Protein AF-A0A963N8E7-F1 (afdb_monomer)

Nearest PDB structures (foldseek):
  7nsn-assembly1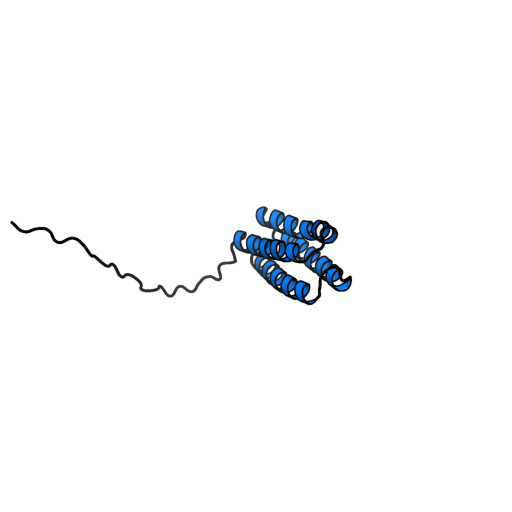_A  TM=8.003E-01  e=2.140E-02  Neobacillus novalis
  7nsn-assembly2_B  TM=8.010E-01  e=3.766E-02  Neobacillus novalis
  1yxr-assembly1_A  TM=6.789E-01  e=2.053E-01  Homo sapiens
  1x8z-assembly2_C  TM=6.234E-01  e=1.119E+00  Arabidopsis thaliana
  4oyd-assembly2_D  TM=4.122E-01  e=4.793E-01  synthetic construct

Secondary structure (DSSP, 8-state):
---------------------------HHHHHHHHHHHHHHHHTTS-HHHHHHHHHHHHHHHHHHHTT-HHHHHHHHHHHHHHHHHHHHTTSS-HHHHHHHHHHHHHHHHHHHHT-

Structure (mmCIF, N/CA/C/O backbone):
data_AF-A0A963N8E7-F1
#
_entry.id   AF-A0A963N8E7-F1
#
loop_
_atom_site.group_PDB
_atom_site.id
_atom_site.type_symbol
_atom_site.label_atom_id
_atom_site.label_alt_id
_atom_site.label_comp_id
_atom_site.label_asym_id
_atom_site.label_entity_id
_atom_site.label_seq_id
_atom_site.pdbx_PDB_ins_code
_atom_site.Cartn_x
_atom_site.Cartn_y
_atom_site.Cartn_z
_atom_site.occupancy
_atom_site.B_iso_or_equiv
_atom_site.auth_seq_id
_atom_site.auth_comp_id
_atom_site.auth_asym_id
_atom_site.auth_atom_id
_atom_site.pdbx_PDB_model_num
ATOM 1 N N . MET A 1 1 ? -52.363 -54.048 -6.070 1.00 50.62 1 MET A N 1
ATOM 2 C CA . MET A 1 1 ? -51.080 -53.798 -6.774 1.00 50.62 1 MET A CA 1
ATOM 3 C C . MET A 1 1 ? -51.139 -52.424 -7.435 1.00 50.62 1 MET A C 1
ATOM 5 O O . MET A 1 1 ? -52.242 -52.012 -7.755 1.00 50.62 1 MET A O 1
ATOM 9 N N . PHE A 1 2 ? -49.971 -51.787 -7.634 1.00 41.94 2 PHE A N 1
ATOM 10 C CA . PHE A 1 2 ? -49.686 -50.413 -8.125 1.00 41.94 2 PHE A CA 1
ATOM 11 C C . PHE A 1 2 ? -49.715 -49.328 -7.030 1.00 41.94 2 PHE A C 1
ATOM 13 O O . PHE A 1 2 ? -50.776 -48.943 -6.565 1.00 41.94 2 PHE A O 1
ATOM 20 N N . ARG A 1 3 ? -48.588 -49.054 -6.352 1.00 40.03 3 ARG A N 1
ATOM 21 C CA . ARG A 1 3 ? -47.353 -48.293 -6.699 1.00 40.03 3 ARG A CA 1
ATOM 22 C C . ARG A 1 3 ? -47.504 -46.772 -6.515 1.00 40.03 3 ARG A C 1
ATOM 24 O O . ARG A 1 3 ? -48.374 -46.141 -7.092 1.00 40.03 3 ARG A O 1
ATOM 31 N N . ALA A 1 4 ? -46.607 -46.252 -5.677 1.00 49.62 4 ALA A N 1
ATOM 32 C CA . ALA A 1 4 ? -46.496 -44.893 -5.166 1.00 49.62 4 ALA A CA 1
ATOM 33 C C . ALA A 1 4 ?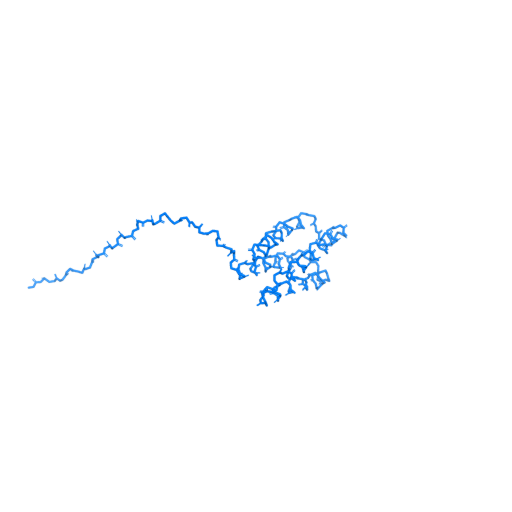 -46.144 -43.842 -6.231 1.00 49.62 4 ALA A C 1
ATOM 35 O O . ALA A 1 4 ? -45.394 -44.133 -7.162 1.00 49.62 4 ALA A O 1
ATOM 36 N N . ILE A 1 5 ? -46.600 -42.603 -6.016 1.00 60.03 5 ILE A N 1
ATOM 37 C CA . ILE A 1 5 ? -46.131 -41.407 -6.724 1.00 60.03 5 ILE A CA 1
ATOM 38 C C . ILE A 1 5 ? -45.517 -40.457 -5.691 1.00 60.03 5 ILE A C 1
ATOM 40 O O . ILE A 1 5 ? -46.185 -39.963 -4.784 1.00 60.03 5 ILE A O 1
ATOM 44 N N . SER A 1 6 ? -44.206 -40.271 -5.829 1.00 43.94 6 SER A N 1
ATOM 45 C CA . SER A 1 6 ? -43.370 -39.335 -5.083 1.00 43.94 6 SER A CA 1
ATOM 46 C C . SER A 1 6 ? -43.557 -37.899 -5.576 1.00 43.94 6 SER A C 1
ATOM 48 O O . SER A 1 6 ? -43.590 -37.670 -6.778 1.00 43.94 6 SER A O 1
ATOM 50 N N . LYS A 1 7 ? -43.579 -36.976 -4.603 1.00 49.91 7 LYS A N 1
ATOM 51 C CA . LYS A 1 7 ? -42.912 -35.658 -4.540 1.00 49.91 7 LYS A CA 1
ATOM 52 C C . LYS A 1 7 ? -42.828 -34.828 -5.831 1.00 49.91 7 LYS A C 1
ATOM 54 O O . LYS A 1 7 ? -42.149 -35.239 -6.755 1.00 49.91 7 LYS A O 1
ATOM 5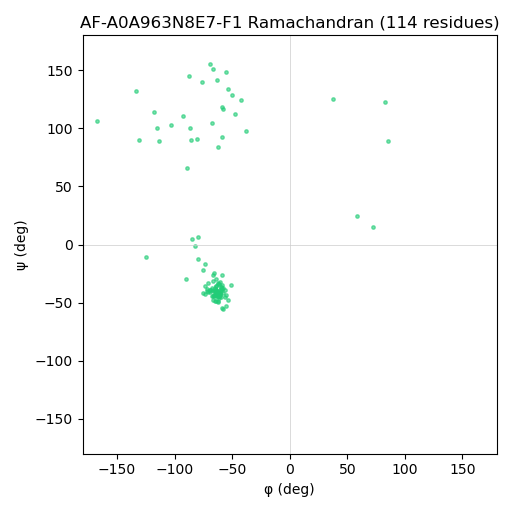9 N N . ILE A 1 8 ? -43.324 -33.588 -5.768 1.00 51.72 8 ILE A N 1
ATOM 60 C CA . ILE A 1 8 ? -42.589 -32.335 -6.049 1.00 51.72 8 ILE A CA 1
ATOM 61 C C . ILE A 1 8 ? -43.477 -31.184 -5.531 1.00 51.72 8 ILE A C 1
ATOM 63 O O . ILE A 1 8 ? -44.507 -30.869 -6.118 1.00 51.72 8 ILE A O 1
ATOM 67 N N . THR A 1 9 ? -43.090 -30.571 -4.411 1.00 49.12 9 THR A N 1
ATOM 68 C CA . THR A 1 9 ? -43.656 -29.298 -3.937 1.00 49.12 9 THR A CA 1
ATOM 69 C C . THR A 1 9 ? -42.628 -28.221 -4.257 1.00 49.12 9 THR A C 1
ATOM 71 O O . THR A 1 9 ? -41.603 -28.131 -3.584 1.00 49.12 9 THR A O 1
ATOM 74 N N . ILE A 1 10 ? -42.865 -27.442 -5.312 1.00 53.53 10 ILE A N 1
ATOM 75 C CA . ILE A 1 10 ? -42.055 -26.266 -5.647 1.00 53.53 10 ILE A CA 1
ATOM 76 C C . ILE A 1 10 ? -42.644 -25.097 -4.860 1.00 53.53 10 ILE A C 1
ATOM 78 O O . ILE A 1 10 ? -43.679 -24.543 -5.223 1.00 53.53 10 ILE A O 1
ATOM 82 N N . ALA A 1 11 ? -42.006 -24.755 -3.744 1.00 50.97 11 ALA A N 1
ATOM 83 C CA . ALA A 1 11 ? -42.278 -23.524 -3.019 1.00 50.97 11 ALA A CA 1
ATOM 84 C C . ALA A 1 11 ? -41.539 -22.372 -3.718 1.00 50.97 11 ALA A C 1
ATOM 86 O O . ALA A 1 11 ? -40.374 -22.099 -3.439 1.00 50.97 11 ALA A O 1
ATOM 87 N N . SER A 1 12 ? -42.207 -21.716 -4.665 1.00 44.44 12 SER A N 1
ATOM 88 C CA . SER A 1 12 ? -41.752 -20.447 -5.236 1.00 44.44 12 SER A CA 1
ATOM 89 C C . SER A 1 12 ? -42.232 -19.297 -4.354 1.00 44.44 12 SER A C 1
ATOM 91 O O . SER A 1 12 ? -43.314 -18.757 -4.558 1.00 44.44 12 SER A O 1
ATOM 93 N N . SER A 1 13 ? -41.425 -18.915 -3.368 1.00 46.28 13 SER A N 1
ATOM 94 C CA . SER A 1 13 ? -41.589 -17.661 -2.629 1.00 46.28 13 SER A CA 1
ATOM 95 C C . SER A 1 13 ? -40.409 -16.742 -2.933 1.00 46.28 13 SER A C 1
ATOM 97 O O . SER A 1 13 ? -39.391 -16.765 -2.248 1.00 46.28 13 SER A O 1
ATOM 99 N N . LEU A 1 14 ? -40.560 -15.936 -3.981 1.00 50.28 14 LEU A N 1
ATOM 100 C CA . LEU A 1 14 ? -39.736 -14.764 -4.257 1.00 50.28 14 LEU A CA 1
ATOM 101 C C . LEU A 1 14 ? -40.691 -13.607 -4.541 1.00 50.28 14 LEU A C 1
ATOM 103 O O . LEU A 1 14 ? -41.092 -13.376 -5.676 1.00 50.28 14 LEU A O 1
ATOM 107 N N . VAL A 1 15 ? -41.072 -12.889 -3.488 1.00 49.41 15 VAL A N 1
ATOM 108 C CA . VAL A 1 15 ? -41.517 -11.503 -3.622 1.00 49.41 15 VAL A CA 1
ATOM 109 C C . VAL A 1 15 ? -40.488 -10.679 -2.871 1.00 49.41 15 VAL A C 1
ATOM 111 O O . VAL A 1 15 ? -40.450 -10.664 -1.642 1.00 49.41 15 VAL A O 1
ATOM 114 N N . CYS A 1 16 ? -39.587 -10.089 -3.657 1.00 41.97 16 CYS A N 1
ATOM 115 C CA . CYS A 1 16 ? -38.585 -9.126 -3.240 1.00 41.97 16 CYS A CA 1
ATOM 116 C C . CYS A 1 16 ? -39.232 -8.046 -2.375 1.00 41.97 16 CYS A C 1
ATOM 118 O O . CYS A 1 16 ? -39.994 -7.214 -2.868 1.00 41.97 16 CYS A O 1
ATOM 120 N N . GLY A 1 17 ? -38.875 -8.032 -1.092 1.00 41.62 17 GLY A N 1
ATOM 121 C CA . GLY A 1 17 ? -38.957 -6.816 -0.307 1.00 41.62 17 GLY A CA 1
ATOM 122 C C . GLY A 1 17 ? -38.096 -5.762 -0.992 1.00 41.62 17 GLY A C 1
ATOM 123 O O . GLY A 1 17 ? -36.884 -5.930 -1.118 1.00 41.62 17 GLY A O 1
ATOM 124 N N . ALA A 1 18 ? -38.739 -4.694 -1.456 1.00 51.72 18 ALA A N 1
ATOM 125 C CA . ALA A 1 18 ? -38.096 -3.424 -1.730 1.00 51.72 18 ALA A CA 1
ATOM 126 C C . ALA A 1 18 ? -37.526 -2.901 -0.404 1.00 51.72 18 ALA A C 1
ATOM 128 O O . ALA A 1 18 ? -38.179 -2.169 0.333 1.00 51.72 18 ALA A O 1
ATOM 129 N N . LEU A 1 19 ? -36.331 -3.364 -0.056 1.00 42.88 19 LEU A N 1
ATOM 130 C CA . LEU A 1 19 ? -35.546 -2.811 1.029 1.00 42.88 19 LEU A CA 1
ATOM 131 C C . LEU A 1 19 ? -34.639 -1.771 0.399 1.00 42.88 19 LEU A C 1
ATOM 133 O O . LEU A 1 19 ? -33.729 -2.102 -0.358 1.00 42.88 19 LEU A O 1
ATOM 137 N N . SER A 1 20 ? -34.925 -0.512 0.711 1.00 48.50 20 SER A N 1
ATOM 138 C CA . SER A 1 20 ? -33.949 0.564 0.780 1.00 48.50 20 SER A CA 1
ATOM 139 C C . SER A 1 20 ? -32.672 -0.017 1.377 1.00 48.50 20 SER A C 1
ATOM 141 O O . SER A 1 20 ? -32.605 -0.230 2.588 1.00 48.50 20 SER A O 1
ATOM 143 N N . ALA A 1 21 ? -31.710 -0.389 0.529 1.00 40.00 21 ALA A N 1
ATOM 144 C CA . ALA A 1 21 ? -30.457 -0.924 1.016 1.00 40.00 21 ALA A CA 1
ATOM 145 C C . ALA A 1 21 ? -29.871 0.178 1.904 1.00 40.00 21 ALA A C 1
ATOM 147 O O . ALA A 1 21 ? -29.655 1.289 1.401 1.00 40.00 21 ALA A O 1
ATOM 148 N N . PRO A 1 22 ? -29.660 -0.058 3.213 1.00 44.53 22 PRO A N 1
ATOM 149 C CA . PRO A 1 22 ? -28.760 0.816 3.931 1.00 44.53 22 PRO A CA 1
ATOM 150 C C . PRO A 1 22 ? -27.474 0.780 3.112 1.00 44.53 22 PRO A C 1
ATOM 152 O O . PRO A 1 22 ? -27.073 -0.290 2.647 1.00 44.53 22 PRO A O 1
ATOM 155 N N . VAL A 1 23 ? -26.872 1.939 2.856 1.00 51.28 23 VAL A N 1
ATOM 156 C CA . VAL A 1 23 ? -25.493 1.973 2.384 1.00 51.28 23 VAL A CA 1
ATOM 157 C C . VAL A 1 23 ? -24.715 1.272 3.499 1.00 51.28 23 VAL A C 1
ATOM 159 O O . VAL A 1 23 ? -24.468 1.825 4.568 1.00 51.28 23 VAL A O 1
ATOM 162 N N . SER A 1 24 ? -24.532 -0.038 3.361 1.00 47.38 24 SER A N 1
ATOM 163 C CA . SER A 1 24 ? -23.781 -0.824 4.312 1.00 47.38 24 SER A CA 1
ATOM 164 C C . SER A 1 24 ? -22.374 -0.309 4.125 1.00 47.38 24 SER A C 1
ATOM 166 O O . SER A 1 24 ? -21.769 -0.556 3.082 1.00 47.38 24 SER A O 1
ATOM 168 N N . ALA A 1 25 ? -21.906 0.504 5.077 1.00 53.69 25 ALA A N 1
ATOM 169 C CA . ALA A 1 25 ? -20.493 0.810 5.197 1.00 53.69 25 ALA A CA 1
ATOM 170 C C . ALA A 1 25 ? -19.756 -0.513 4.983 1.00 53.69 25 ALA A C 1
ATOM 172 O O . ALA A 1 25 ? -20.133 -1.516 5.601 1.00 53.69 25 ALA A O 1
ATOM 173 N N . ALA A 1 26 ? -18.833 -0.538 4.017 1.00 60.12 26 ALA A N 1
ATOM 174 C CA . ALA A 1 26 ? -18.143 -1.766 3.657 1.00 60.12 26 ALA A CA 1
ATOM 175 C C . ALA A 1 26 ? -17.623 -2.395 4.957 1.00 60.12 26 ALA A C 1
ATOM 177 O O . ALA A 1 26 ? -17.052 -1.670 5.772 1.00 60.12 26 ALA A O 1
ATOM 178 N N . PRO A 1 27 ? -17.882 -3.679 5.245 1.00 67.81 27 PRO A N 1
ATOM 179 C CA . PRO A 1 27 ? -17.316 -4.292 6.432 1.00 67.81 27 PRO A CA 1
ATOM 180 C C . PRO A 1 27 ? -15.785 -4.128 6.397 1.00 67.81 27 PRO A C 1
ATOM 182 O O . PRO A 1 27 ? -15.197 -4.113 5.312 1.00 67.81 27 PRO A O 1
ATOM 185 N N . PRO A 1 28 ? -15.113 -4.001 7.555 1.00 72.50 28 PRO A N 1
ATOM 186 C CA . PRO A 1 28 ? -13.659 -3.834 7.610 1.00 72.50 28 PRO A CA 1
ATOM 187 C C . PRO A 1 28 ? -12.902 -4.889 6.787 1.00 72.50 28 PRO A C 1
ATOM 189 O O . PRO A 1 28 ? -11.907 -4.560 6.144 1.00 72.50 28 PRO A O 1
ATOM 192 N N . ASP A 1 29 ? -13.429 -6.116 6.736 1.00 80.88 29 ASP A N 1
ATOM 193 C CA . ASP A 1 29 ? -12.926 -7.223 5.917 1.00 80.88 29 ASP A CA 1
ATOM 194 C C . ASP A 1 29 ? -12.925 -6.924 4.405 1.00 80.88 29 ASP A C 1
ATOM 196 O O . ASP A 1 29 ? -11.998 -7.315 3.695 1.00 80.88 29 ASP A O 1
ATOM 200 N N . ASP A 1 30 ? -13.924 -6.199 3.893 1.00 85.75 30 ASP A N 1
ATOM 201 C CA . ASP A 1 30 ? -13.979 -5.807 2.479 1.00 85.75 30 ASP A CA 1
ATOM 202 C C . ASP A 1 30 ? -12.925 -4.739 2.160 1.00 85.75 30 ASP A C 1
ATOM 204 O O . ASP A 1 30 ? -12.330 -4.752 1.080 1.00 85.75 30 ASP A O 1
ATOM 208 N N . CYS A 1 31 ? -12.620 -3.855 3.115 1.00 88.88 31 CYS A N 1
ATOM 209 C CA . CYS A 1 31 ? -11.534 -2.894 2.948 1.00 88.88 31 CYS A CA 1
ATOM 210 C C . CYS A 1 31 ? -10.156 -3.549 3.062 1.00 88.88 31 CYS A C 1
ATOM 212 O O . CYS A 1 31 ? -9.262 -3.182 2.303 1.00 88.88 31 CYS A O 1
ATOM 214 N N . GLN A 1 32 ? -9.985 -4.548 3.931 1.00 90.19 32 GLN A N 1
ATOM 215 C CA . GLN A 1 32 ? -8.759 -5.353 3.968 1.00 90.19 32 GLN A CA 1
ATOM 216 C C . GLN A 1 32 ? -8.545 -6.097 2.647 1.00 90.19 32 GLN A C 1
ATOM 218 O O . GLN A 1 32 ? -7.467 -6.016 2.068 1.00 90.19 32 GLN A O 1
ATOM 223 N N . ARG A 1 33 ? -9.598 -6.705 2.083 1.00 90.69 33 ARG A N 1
ATOM 224 C CA . ARG A 1 33 ? -9.534 -7.318 0.746 1.00 90.69 33 ARG A CA 1
ATOM 225 C C . ARG A 1 33 ? -9.144 -6.326 -0.345 1.00 90.69 33 ARG A C 1
ATOM 227 O O . ARG A 1 33 ? -8.396 -6.684 -1.250 1.00 90.69 33 ARG A O 1
ATOM 234 N N . ALA A 1 34 ? -9.633 -5.088 -0.276 1.00 92.06 34 ALA A N 1
ATOM 235 C CA . ALA A 1 34 ? -9.242 -4.052 -1.227 1.00 92.06 34 ALA A CA 1
ATOM 236 C C . ALA A 1 34 ? -7.747 -3.703 -1.112 1.00 92.06 34 ALA A C 1
ATOM 238 O O . ALA A 1 34 ? -7.086 -3.524 -2.131 1.00 92.06 34 ALA A O 1
ATOM 239 N N . VAL A 1 35 ? -7.195 -3.648 0.104 1.00 93.06 35 VAL A N 1
ATOM 240 C CA . VAL A 1 35 ? -5.752 -3.452 0.332 1.00 93.06 35 VAL A CA 1
ATOM 241 C C . VAL A 1 35 ? -4.941 -4.671 -0.135 1.00 93.06 35 VAL A C 1
ATOM 243 O O . VAL A 1 35 ? -3.894 -4.510 -0.765 1.00 93.06 35 VAL A O 1
ATOM 246 N N . ASP A 1 36 ? -5.441 -5.887 0.085 1.00 92.56 36 ASP A N 1
ATOM 247 C CA . ASP A 1 36 ? -4.818 -7.124 -0.399 1.00 92.56 36 ASP A CA 1
ATOM 248 C C . ASP A 1 36 ? -4.784 -7.211 -1.931 1.00 92.56 36 ASP A C 1
ATOM 250 O O . ASP A 1 36 ? -3.799 -7.677 -2.503 1.00 92.56 36 ASP A O 1
ATOM 254 N N . ASP A 1 37 ? -5.813 -6.716 -2.620 1.00 92.69 37 ASP A N 1
ATOM 255 C CA . ASP A 1 37 ? -5.839 -6.639 -4.085 1.00 92.69 37 ASP A CA 1
ATOM 256 C C . ASP A 1 37 ? -4.763 -5.682 -4.632 1.00 92.69 37 ASP A C 1
ATOM 258 O O . ASP A 1 37 ? -4.111 -5.978 -5.641 1.00 92.69 37 ASP A O 1
ATOM 262 N N . VAL A 1 38 ? -4.515 -4.565 -3.936 1.00 93.56 38 VAL A N 1
ATOM 263 C CA . VAL A 1 38 ? -3.402 -3.648 -4.247 1.00 93.56 38 VAL A CA 1
ATOM 264 C C . VAL A 1 38 ? -2.062 -4.355 -4.038 1.00 93.56 38 VAL A C 1
ATOM 266 O O . VAL A 1 38 ? -1.186 -4.272 -4.897 1.00 93.56 38 VAL A O 1
ATOM 269 N N . SER A 1 39 ? -1.916 -5.090 -2.932 1.00 92.19 39 SER A N 1
ATOM 270 C CA . SER A 1 39 ? -0.725 -5.886 -2.604 1.00 92.19 39 SER A CA 1
ATOM 271 C C . SER A 1 39 ? -0.418 -6.912 -3.691 1.00 92.19 39 SER A C 1
ATOM 273 O O . SER A 1 39 ? 0.667 -6.894 -4.273 1.00 92.19 39 SER A O 1
ATOM 275 N N . ALA A 1 40 ? -1.389 -7.762 -4.027 1.00 91.50 40 ALA A N 1
ATOM 276 C CA . ALA A 1 40 ? -1.232 -8.805 -5.032 1.00 91.50 40 ALA A CA 1
ATOM 277 C C . ALA A 1 40 ? -0.901 -8.225 -6.416 1.00 91.50 40 ALA A C 1
ATOM 279 O O . ALA A 1 40 ? -0.007 -8.725 -7.098 1.00 91.50 40 ALA A O 1
ATOM 280 N N . SER A 1 41 ? -1.578 -7.140 -6.804 1.00 90.62 41 SER A N 1
ATOM 281 C CA . SER A 1 41 ? -1.324 -6.465 -8.080 1.00 90.62 41 SER A CA 1
ATOM 282 C C . SER A 1 41 ? 0.056 -5.799 -8.118 1.00 90.62 41 SER A C 1
ATOM 284 O O . SER A 1 41 ? 0.718 -5.833 -9.150 1.00 90.62 41 SER A O 1
ATOM 286 N N . GLY A 1 42 ? 0.510 -5.224 -6.999 1.00 87.88 42 GLY A N 1
ATOM 287 C CA . GLY A 1 42 ? 1.803 -4.546 -6.897 1.00 87.88 42 GLY A CA 1
ATOM 288 C C . GLY A 1 42 ? 2.975 -5.515 -7.026 1.00 87.88 42 GLY A C 1
ATOM 289 O O . GLY A 1 42 ? 3.903 -5.278 -7.792 1.00 87.88 42 GLY A O 1
ATOM 290 N N . ARG A 1 43 ? 2.900 -6.668 -6.354 1.00 88.31 43 ARG A N 1
ATOM 291 C CA . ARG A 1 43 ? 3.938 -7.712 -6.426 1.00 88.31 43 ARG A CA 1
ATOM 292 C C . ARG A 1 43 ? 4.181 -8.242 -7.840 1.00 88.31 43 ARG A C 1
ATOM 294 O O . ARG A 1 43 ? 5.274 -8.702 -8.136 1.00 88.31 43 ARG A O 1
ATOM 301 N N . ALA A 1 44 ? 3.180 -8.177 -8.716 1.00 85.56 44 ALA A N 1
ATOM 302 C CA . ALA A 1 44 ? 3.330 -8.601 -10.105 1.00 85.56 44 ALA A CA 1
ATOM 303 C C . ALA A 1 44 ? 4.150 -7.618 -10.964 1.00 85.56 44 ALA A C 1
ATOM 305 O O . ALA A 1 44 ? 4.571 -7.990 -12.057 1.00 85.56 44 ALA A O 1
ATOM 306 N N . ILE A 1 45 ? 4.346 -6.378 -10.500 1.00 87.00 45 ILE A N 1
ATOM 307 C CA . ILE A 1 45 ? 4.920 -5.281 -11.298 1.00 87.00 45 ILE A CA 1
ATOM 308 C C . ILE A 1 45 ? 6.152 -4.627 -10.657 1.00 87.00 45 ILE A C 1
ATOM 310 O O . ILE A 1 45 ? 6.821 -3.827 -11.308 1.00 87.00 45 ILE A O 1
ATOM 314 N N . TYR A 1 46 ? 6.448 -4.929 -9.393 1.00 87.75 46 TYR A N 1
ATOM 315 C CA . TYR A 1 46 ? 7.599 -4.384 -8.678 1.00 87.75 46 TYR A CA 1
ATOM 316 C C . TYR A 1 46 ? 8.856 -5.225 -8.886 1.00 87.75 46 TYR A C 1
ATOM 318 O O . TYR A 1 46 ? 8.803 -6.452 -8.934 1.00 87.75 46 TYR A O 1
ATOM 326 N N . ASP A 1 47 ? 10.013 -4.563 -8.940 1.00 86.94 47 ASP A N 1
ATOM 327 C CA . ASP A 1 47 ? 11.275 -5.243 -8.672 1.00 86.94 47 ASP A CA 1
ATOM 328 C C . ASP A 1 47 ? 11.371 -5.622 -7.184 1.00 86.94 47 ASP A C 1
ATOM 330 O O . ASP A 1 47 ? 10.757 -4.992 -6.324 1.00 86.94 47 ASP A O 1
ATOM 334 N N . THR A 1 48 ? 12.167 -6.639 -6.857 1.00 84.12 48 THR A N 1
ATOM 335 C CA . THR A 1 48 ? 12.234 -7.208 -5.500 1.00 84.12 48 THR A CA 1
ATOM 336 C C . THR A 1 48 ? 12.688 -6.204 -4.432 1.00 84.12 48 THR A C 1
ATOM 338 O O . THR A 1 48 ? 12.250 -6.291 -3.283 1.00 84.12 48 THR A O 1
ATOM 341 N N . ALA A 1 49 ? 13.554 -5.244 -4.777 1.00 86.69 49 ALA A N 1
ATOM 342 C CA . ALA A 1 49 ? 14.034 -4.249 -3.820 1.00 86.69 49 ALA A CA 1
ATOM 343 C C . ALA A 1 49 ? 12.957 -3.194 -3.538 1.00 86.69 49 ALA 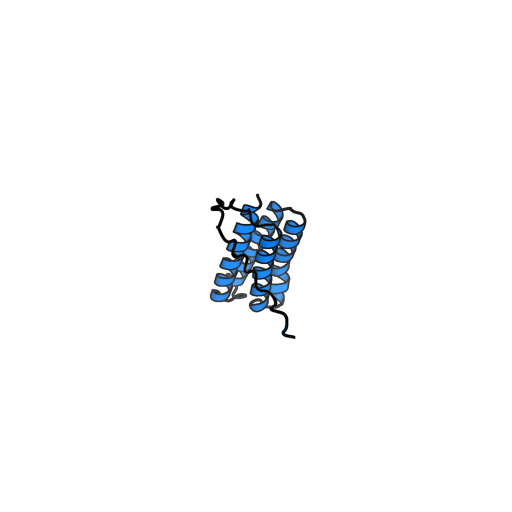A C 1
ATOM 345 O O . ALA A 1 49 ? 12.741 -2.819 -2.384 1.00 86.69 49 ALA A O 1
ATOM 346 N N . PHE A 1 50 ? 12.250 -2.746 -4.578 1.00 88.81 50 PHE A N 1
ATOM 347 C CA . PHE A 1 50 ? 11.123 -1.834 -4.428 1.00 88.81 50 PHE A CA 1
ATOM 348 C C . PHE A 1 50 ? 9.920 -2.503 -3.755 1.00 88.81 50 PHE A C 1
AT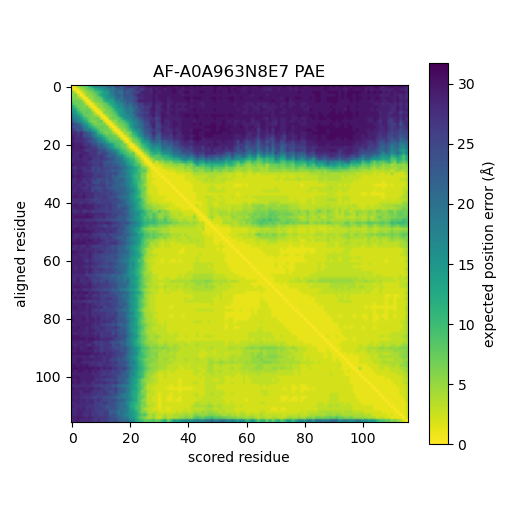OM 350 O O . PHE A 1 50 ? 9.308 -1.894 -2.880 1.00 88.81 50 PHE A O 1
ATOM 357 N N . GLU A 1 51 ? 9.634 -3.769 -4.073 1.00 89.44 51 GLU A N 1
ATOM 358 C CA . GLU A 1 51 ? 8.588 -4.564 -3.426 1.00 89.44 51 GLU A CA 1
ATOM 359 C C . GLU A 1 51 ? 8.796 -4.599 -1.909 1.00 89.44 51 GLU A C 1
ATOM 361 O O . GLU A 1 51 ? 7.893 -4.229 -1.160 1.00 89.44 51 GLU A O 1
ATOM 366 N N . ALA A 1 52 ? 9.991 -4.975 -1.441 1.00 86.88 52 ALA A N 1
ATOM 367 C CA . ALA A 1 52 ? 10.285 -5.053 -0.010 1.00 86.88 52 ALA A CA 1
ATOM 368 C C . ALA A 1 52 ? 10.073 -3.709 0.709 1.00 86.88 52 ALA A C 1
ATOM 370 O O . ALA A 1 52 ? 9.568 -3.679 1.832 1.00 86.88 52 ALA A O 1
ATOM 371 N N . GLN A 1 53 ? 10.420 -2.599 0.049 1.00 88.44 53 GLN A N 1
ATOM 372 C CA . GLN A 1 53 ? 10.268 -1.256 0.600 1.00 88.44 53 GLN A CA 1
ATOM 373 C C . GLN A 1 53 ? 8.809 -0.794 0.633 1.00 88.44 53 GLN A C 1
ATOM 375 O O . GLN A 1 53 ? 8.388 -0.174 1.605 1.00 88.44 53 GLN A O 1
ATOM 380 N N . ILE A 1 54 ? 8.035 -1.053 -0.419 1.00 92.44 54 ILE A N 1
ATOM 381 C CA . ILE A 1 54 ? 6.698 -0.473 -0.555 1.00 92.44 54 ILE A CA 1
ATOM 382 C C . ILE A 1 54 ? 5.608 -1.353 0.074 1.00 92.44 54 ILE A C 1
ATOM 384 O O . ILE A 1 54 ? 4.613 -0.851 0.599 1.00 92.44 54 ILE A O 1
ATOM 388 N N . MET A 1 55 ? 5.806 -2.674 0.102 1.00 91.69 55 MET A N 1
ATOM 389 C CA . MET A 1 55 ? 4.835 -3.627 0.647 1.00 91.69 55 MET A CA 1
ATOM 390 C C . MET A 1 55 ? 4.620 -3.488 2.157 1.00 91.69 55 MET A C 1
ATOM 392 O O . MET A 1 55 ? 3.549 -3.845 2.654 1.00 91.69 55 MET A O 1
ATOM 396 N N . GLN A 1 56 ? 5.594 -2.941 2.891 1.00 93.56 56 GLN A N 1
ATOM 397 C CA . GLN A 1 56 ? 5.463 -2.711 4.332 1.00 93.56 56 GLN A CA 1
ATOM 398 C C . GLN A 1 56 ? 4.272 -1.804 4.673 1.00 93.56 56 GLN A C 1
ATOM 400 O O . GLN A 1 56 ? 3.591 -2.057 5.662 1.00 93.56 56 GLN A O 1
ATOM 405 N N . TYR A 1 57 ? 3.963 -0.818 3.823 1.00 95.38 57 TYR A N 1
ATOM 406 C CA . TYR A 1 57 ? 2.861 0.120 4.047 1.00 95.38 57 TYR A CA 1
ATOM 407 C C . TYR A 1 57 ? 1.493 -0.544 3.861 1.00 95.38 57 TYR A C 1
ATOM 409 O O . TYR A 1 57 ? 0.579 -0.306 4.645 1.00 95.38 57 TYR A O 1
ATOM 417 N N . LEU A 1 58 ? 1.344 -1.445 2.884 1.00 94.75 58 LEU A N 1
ATOM 418 C CA . LEU A 1 58 ? 0.097 -2.206 2.717 1.00 94.75 58 LEU A CA 1
ATOM 419 C C . LEU A 1 58 ? -0.111 -3.204 3.862 1.00 94.75 58 LEU A C 1
ATOM 421 O O . LEU A 1 58 ? -1.214 -3.324 4.392 1.00 94.75 58 LEU A O 1
ATOM 425 N N . ASN A 1 59 ? 0.960 -3.874 4.298 1.00 94.38 59 ASN A N 1
ATOM 426 C CA . ASN A 1 59 ? 0.908 -4.775 5.450 1.00 94.38 59 ASN A CA 1
ATOM 427 C C . ASN A 1 59 ? 0.574 -4.017 6.747 1.00 94.38 59 ASN A C 1
ATOM 429 O O . ASN A 1 59 ? -0.230 -4.490 7.557 1.00 94.38 59 ASN A O 1
ATOM 433 N N . ALA A 1 60 ? 1.161 -2.831 6.934 1.00 95.06 60 ALA A N 1
ATOM 434 C CA . ALA A 1 60 ? 0.847 -1.948 8.048 1.00 95.06 60 ALA A CA 1
ATOM 435 C C . ALA A 1 60 ? -0.619 -1.506 7.983 1.00 95.06 60 ALA A C 1
ATOM 437 O O . ALA A 1 60 ? -1.336 -1.693 8.961 1.00 95.06 60 ALA A O 1
ATOM 438 N N . ALA A 1 61 ? -1.108 -1.043 6.827 1.00 94.44 61 ALA A N 1
ATOM 439 C CA . ALA A 1 61 ? -2.508 -0.669 6.639 1.00 94.44 61 ALA A CA 1
ATOM 440 C C . ALA A 1 61 ? -3.469 -1.804 7.035 1.00 94.44 61 ALA A C 1
ATOM 442 O O . ALA A 1 61 ? -4.383 -1.581 7.826 1.00 94.44 61 ALA A O 1
ATOM 443 N N . ASN A 1 62 ? -3.221 -3.035 6.580 1.00 93.19 62 ASN A N 1
ATOM 444 C CA . ASN A 1 62 ? -4.024 -4.207 6.948 1.00 93.19 62 ASN A CA 1
ATOM 445 C C . ASN A 1 62 ? -3.988 -4.524 8.446 1.00 93.19 62 ASN A C 1
ATOM 447 O O . ASN A 1 62 ? -5.024 -4.842 9.040 1.00 93.19 62 ASN A O 1
ATOM 451 N N . THR A 1 63 ? -2.811 -4.409 9.064 1.00 94.00 63 THR A N 1
ATOM 452 C CA . THR A 1 63 ? -2.643 -4.576 10.512 1.00 94.00 63 THR A CA 1
ATOM 453 C C . THR A 1 63 ? -3.463 -3.529 11.262 1.00 94.00 63 THR A C 1
ATOM 455 O O . THR A 1 63 ? -4.201 -3.873 12.183 1.00 94.00 63 THR A O 1
ATOM 458 N N . GLN A 1 64 ? -3.428 -2.271 10.825 1.00 94.50 64 GLN A N 1
ATOM 459 C CA . GLN A 1 64 ? -4.220 -1.203 11.429 1.00 94.50 64 GLN A CA 1
ATOM 460 C C . GLN A 1 64 ? -5.726 -1.414 11.233 1.00 94.50 64 GLN A C 1
ATOM 462 O O . GLN A 1 64 ? -6.491 -1.247 12.183 1.00 94.50 64 GLN A O 1
ATOM 467 N N . LEU A 1 65 ? -6.164 -1.870 10.054 1.00 90.62 65 LEU A N 1
ATOM 468 C CA . LEU A 1 65 ? -7.566 -2.224 9.802 1.00 90.62 65 LEU A CA 1
ATOM 469 C C . LEU A 1 65 ? -8.050 -3.352 10.723 1.0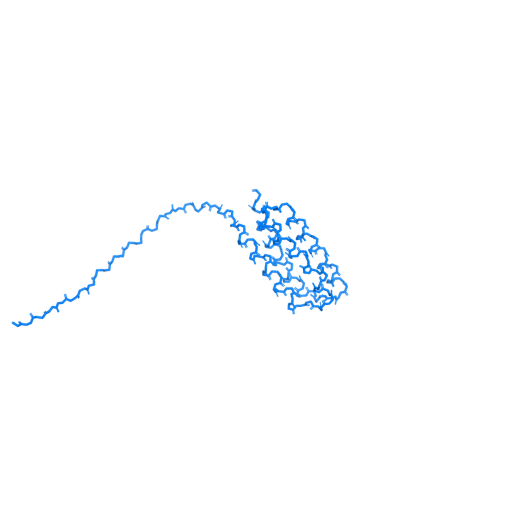0 90.62 65 LEU A C 1
ATOM 471 O O . LEU A 1 65 ? -9.130 -3.235 11.302 1.00 90.62 65 LEU A O 1
ATOM 475 N N . SER A 1 66 ? -7.235 -4.388 10.958 1.00 90.31 66 SER A N 1
ATOM 476 C CA . SER A 1 66 ? -7.584 -5.461 11.909 1.00 90.31 66 SER A CA 1
ATOM 477 C C . SER A 1 66 ? -7.713 -4.964 13.352 1.00 90.31 66 SER A C 1
ATOM 479 O O . SER A 1 66 ? -8.520 -5.478 14.126 1.00 90.31 66 SER A O 1
ATOM 481 N N . GLN A 1 67 ? -6.965 -3.915 13.706 1.00 91.38 67 GLN A N 1
ATOM 482 C CA . GLN A 1 67 ? -7.033 -3.251 15.007 1.00 91.38 67 GLN A CA 1
ATOM 483 C C . GLN A 1 67 ? -8.135 -2.181 15.068 1.00 91.38 67 GLN A C 1
ATOM 485 O O . GLN A 1 67 ? -8.252 -1.484 16.076 1.00 91.38 67 GLN A O 1
ATOM 490 N N . LYS A 1 68 ? -8.944 -2.037 14.006 1.00 89.00 68 LYS A N 1
ATOM 491 C CA . LYS A 1 68 ? -9.963 -0.985 13.839 1.00 89.00 68 LYS A CA 1
ATOM 492 C C . LYS A 1 68 ? -9.386 0.438 13.914 1.00 89.00 68 LYS A C 1
ATOM 494 O O . LYS A 1 68 ? -10.099 1.393 14.215 1.00 89.00 68 LYS A O 1
ATOM 499 N N . GLN A 1 69 ? -8.096 0.596 13.621 1.00 90.75 69 GLN A N 1
ATOM 500 C CA . GLN A 1 69 ? -7.387 1.875 13.573 1.00 90.75 69 GLN A CA 1
ATOM 501 C C . GLN A 1 69 ? -7.468 2.478 12.162 1.00 90.75 69 GLN A C 1
ATOM 503 O O . GLN A 1 69 ? -6.475 2.600 11.445 1.00 90.75 69 GLN A O 1
ATOM 508 N N . ASN A 1 70 ? -8.678 2.854 11.741 1.00 91.12 70 ASN A N 1
ATOM 509 C CA . ASN A 1 70 ? -8.957 3.284 10.361 1.00 91.12 70 ASN A CA 1
ATOM 510 C C . ASN A 1 70 ? -8.168 4.542 9.954 1.00 91.12 70 ASN A C 1
ATOM 512 O O . ASN A 1 70 ? -7.754 4.683 8.804 1.00 91.12 70 ASN A O 1
ATOM 516 N N . ALA A 1 71 ? -7.926 5.457 10.899 1.00 92.56 71 ALA A N 1
ATOM 517 C CA . ALA A 1 71 ? -7.136 6.661 10.650 1.00 92.56 71 ALA A CA 1
ATOM 518 C C . ALA A 1 71 ? -5.664 6.325 10.363 1.00 92.56 71 ALA A C 1
ATOM 520 O O . ALA A 1 71 ? -5.096 6.848 9.406 1.00 92.56 71 ALA A O 1
ATOM 521 N N . GLN A 1 72 ? -5.072 5.421 11.147 1.00 93.94 72 GLN A N 1
ATOM 522 C CA . GLN A 1 72 ? -3.710 4.930 10.955 1.00 93.94 72 GLN A CA 1
ATOM 523 C C . GLN A 1 72 ? -3.600 4.142 9.648 1.00 93.94 72 GLN A C 1
ATOM 525 O O . GLN A 1 72 ? -2.693 4.404 8.868 1.00 93.94 72 GLN A O 1
ATOM 530 N N . ALA A 1 73 ? -4.568 3.272 9.342 1.00 94.38 73 ALA A N 1
ATOM 531 C CA . ALA A 1 73 ? -4.613 2.572 8.059 1.00 94.38 73 ALA A CA 1
ATOM 532 C C . ALA A 1 73 ? -4.598 3.545 6.868 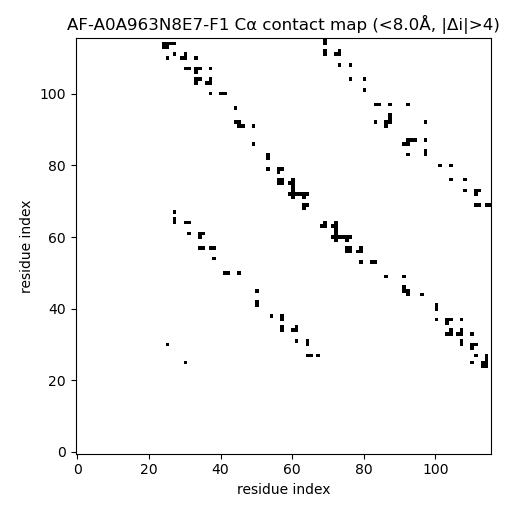1.00 94.38 73 ALA A C 1
ATOM 534 O O . ALA A 1 73 ? -3.856 3.351 5.909 1.00 94.38 73 ALA A O 1
ATOM 535 N N . MET A 1 74 ? -5.366 4.636 6.946 1.00 95.06 74 MET A N 1
ATOM 536 C CA . MET A 1 74 ? -5.392 5.659 5.900 1.00 95.06 74 MET A CA 1
ATOM 537 C C . MET A 1 74 ? -4.064 6.422 5.767 1.00 95.06 74 MET A C 1
ATOM 539 O O . MET A 1 74 ? -3.721 6.852 4.667 1.00 95.06 74 MET A O 1
ATOM 543 N N . ILE A 1 75 ? -3.316 6.609 6.860 1.00 96.62 75 ILE A N 1
ATOM 544 C CA . ILE A 1 75 ? -1.970 7.202 6.813 1.00 96.62 75 ILE A CA 1
ATOM 545 C C . ILE A 1 75 ? -1.031 6.281 6.032 1.00 96.62 75 ILE A C 1
ATOM 547 O O . ILE A 1 75 ? -0.383 6.742 5.096 1.00 96.62 75 ILE A O 1
ATOM 551 N N . GLU A 1 76 ? -1.022 4.986 6.345 1.00 96.75 76 GLU A N 1
ATOM 552 C CA . GLU A 1 76 ? -0.177 4.005 5.654 1.00 96.75 76 GLU A CA 1
ATOM 553 C C . GLU A 1 76 ? -0.502 3.908 4.154 1.00 96.75 76 GLU A C 1
ATOM 555 O O . GLU A 1 76 ? 0.401 3.914 3.318 1.00 96.75 76 GLU A O 1
ATOM 560 N N . LEU A 1 77 ? -1.790 3.915 3.784 1.00 96.12 77 LEU A N 1
ATOM 561 C CA . LEU A 1 77 ? -2.210 3.905 2.375 1.00 96.12 77 LEU A CA 1
ATOM 562 C C . LEU A 1 77 ? -1.783 5.168 1.613 1.00 96.12 77 LEU A C 1
ATOM 564 O O . LEU A 1 77 ? -1.405 5.081 0.445 1.00 96.12 77 LEU A O 1
ATOM 568 N N . LYS A 1 78 ? -1.792 6.337 2.262 1.00 96.31 78 LYS A N 1
ATOM 569 C CA . LYS A 1 78 ? -1.278 7.577 1.658 1.00 96.31 78 LYS A CA 1
ATOM 570 C C . LYS A 1 78 ? 0.236 7.547 1.488 1.00 96.31 78 LYS A C 1
ATOM 572 O O . LYS A 1 78 ? 0.737 8.018 0.471 1.00 96.31 78 LYS A O 1
ATOM 577 N N . THR A 1 79 ? 0.964 6.994 2.454 1.00 96.88 79 THR A N 1
ATOM 578 C CA . THR A 1 79 ? 2.415 6.817 2.326 1.00 96.88 79 THR A CA 1
ATOM 579 C C . THR A 1 79 ? 2.734 5.880 1.163 1.00 96.88 79 THR A C 1
ATOM 581 O O . THR A 1 79 ? 3.569 6.203 0.323 1.00 96.88 79 THR A O 1
ATOM 584 N N . TYR A 1 80 ? 1.989 4.779 1.031 1.00 96.25 80 TYR A N 1
ATOM 585 C CA . TYR A 1 80 ? 2.085 3.892 -0.125 1.00 96.25 80 TYR A CA 1
ATOM 586 C C . TYR A 1 80 ? 1.840 4.626 -1.456 1.00 96.25 80 TYR A C 1
ATOM 588 O O . TYR A 1 80 ? 2.604 4.448 -2.402 1.00 96.25 80 TYR A O 1
ATOM 596 N N . GLU A 1 81 ? 0.815 5.483 -1.544 1.00 95.88 81 GLU A N 1
ATOM 597 C CA . GLU A 1 81 ? 0.529 6.285 -2.747 1.00 95.88 81 GLU A CA 1
ATOM 598 C C . GLU A 1 81 ? 1.708 7.187 -3.153 1.00 95.88 81 GLU A C 1
ATOM 600 O O . GLU A 1 81 ? 2.034 7.326 -4.342 1.00 95.88 81 GLU A O 1
ATOM 605 N N . GLN A 1 82 ? 2.348 7.809 -2.160 1.00 95.81 82 GLN A N 1
ATOM 606 C CA . GLN A 1 82 ? 3.496 8.691 -2.355 1.00 95.81 82 GLN A CA 1
ATOM 607 C C . GLN A 1 82 ? 4.713 7.911 -2.860 1.00 95.81 82 GLN A C 1
ATOM 609 O O . GLN A 1 82 ? 5.299 8.301 -3.873 1.00 95.81 82 GLN A O 1
ATOM 614 N N . GLU A 1 83 ? 5.036 6.783 -2.225 1.00 94.50 83 GLU A N 1
ATOM 615 C CA . GLU A 1 83 ? 6.144 5.906 -2.622 1.00 94.50 83 GLU A CA 1
ATOM 616 C C . GLU A 1 83 ? 5.914 5.283 -4.002 1.00 94.50 83 GLU A C 1
ATOM 618 O O . GLU A 1 83 ? 6.819 5.267 -4.834 1.00 94.50 83 GLU A O 1
ATOM 623 N N . LEU A 1 84 ? 4.683 4.862 -4.309 1.00 94.38 84 LEU A N 1
ATOM 624 C CA . LEU A 1 84 ? 4.308 4.391 -5.642 1.00 94.38 84 LEU A CA 1
ATOM 625 C C . LEU A 1 84 ? 4.524 5.489 -6.685 1.00 94.38 84 LEU A C 1
ATOM 627 O O . LEU A 1 84 ? 5.098 5.252 -7.745 1.00 94.38 84 LEU A O 1
ATOM 631 N N . THR A 1 85 ? 4.096 6.717 -6.392 1.00 94.56 85 THR A N 1
ATOM 632 C CA . THR A 1 85 ? 4.292 7.853 -7.299 1.00 94.56 85 THR A CA 1
ATOM 633 C C . THR A 1 85 ? 5.772 8.176 -7.498 1.00 94.56 85 THR A C 1
ATOM 635 O O . THR A 1 85 ? 6.176 8.482 -8.622 1.00 94.56 85 THR A O 1
ATOM 638 N N . ALA A 1 86 ? 6.584 8.094 -6.444 1.00 93.94 86 ALA A N 1
ATOM 639 C CA . ALA A 1 86 ? 8.030 8.249 -6.538 1.00 93.94 86 ALA A CA 1
ATOM 640 C C . ALA A 1 86 ? 8.663 7.122 -7.372 1.00 93.94 86 ALA A C 1
ATOM 642 O O . ALA A 1 86 ? 9.474 7.405 -8.252 1.00 93.94 86 ALA A O 1
ATOM 643 N N . GLY A 1 87 ? 8.239 5.872 -7.168 1.00 92.56 87 GLY A N 1
ATOM 644 C CA . GLY A 1 87 ? 8.675 4.706 -7.936 1.00 92.56 87 GLY A CA 1
ATOM 645 C C . GLY A 1 87 ? 8.355 4.820 -9.425 1.00 92.56 87 GLY A C 1
ATOM 646 O O . GLY A 1 87 ? 9.227 4.565 -10.252 1.00 92.56 87 GLY A O 1
ATOM 647 N N . ILE A 1 88 ? 7.153 5.291 -9.775 1.00 93.56 88 ILE A N 1
ATOM 648 C CA . ILE A 1 88 ? 6.763 5.559 -11.168 1.00 93.56 88 ILE A CA 1
ATOM 649 C C . ILE A 1 88 ? 7.662 6.641 -11.780 1.00 93.56 88 ILE A C 1
ATOM 651 O O . ILE A 1 88 ? 8.240 6.436 -12.843 1.00 93.56 88 ILE A O 1
ATOM 655 N N . LYS A 1 89 ? 7.845 7.778 -11.092 1.00 94.12 89 LYS A N 1
ATOM 656 C CA . LYS A 1 89 ? 8.708 8.875 -11.575 1.00 94.12 89 LYS A CA 1
ATOM 657 C C . LYS A 1 89 ? 10.172 8.459 -11.727 1.00 94.12 89 LYS A C 1
ATOM 659 O O . LYS A 1 89 ? 10.861 8.970 -12.602 1.00 94.12 89 LYS A O 1
ATOM 664 N N . ALA A 1 90 ? 10.640 7.554 -10.873 1.00 92.31 90 ALA A N 1
ATOM 665 C CA . ALA A 1 90 ? 11.989 7.003 -10.915 1.00 92.31 90 ALA A CA 1
ATOM 666 C C . ALA A 1 90 ? 12.149 5.853 -11.929 1.00 92.31 90 ALA A C 1
ATOM 668 O O . ALA A 1 90 ? 13.243 5.306 -12.043 1.00 92.31 90 ALA A O 1
ATOM 669 N N . GLY A 1 91 ? 11.084 5.458 -12.638 1.00 89.69 91 GLY A N 1
ATOM 670 C CA . GLY A 1 91 ? 11.113 4.356 -13.602 1.00 89.69 91 GLY A CA 1
ATOM 671 C C . GLY A 1 91 ? 11.218 2.961 -12.977 1.00 89.69 91 GLY A C 1
ATOM 672 O O . GLY A 1 91 ? 11.512 2.007 -13.688 1.00 89.69 91 GLY A O 1
ATOM 673 N N . LYS A 1 92 ? 10.972 2.825 -11.666 1.00 89.00 92 LYS A N 1
ATOM 674 C CA . LYS A 1 92 ? 10.905 1.525 -10.968 1.00 89.00 92 LYS A CA 1
ATOM 675 C C . LYS A 1 92 ? 9.611 0.765 -11.264 1.00 89.00 92 LYS A C 1
ATOM 677 O O . LYS A 1 92 ? 9.546 -0.444 -11.097 1.00 89.00 92 LYS A O 1
ATOM 682 N N . VAL A 1 93 ? 8.579 1.491 -11.689 1.00 91.12 93 VAL A N 1
ATOM 683 C CA . VAL A 1 93 ? 7.274 0.960 -12.088 1.00 91.12 93 VAL A CA 1
ATOM 684 C C . VAL A 1 93 ? 6.893 1.629 -13.398 1.00 91.12 93 VAL A C 1
ATOM 686 O O . VAL A 1 93 ? 6.982 2.853 -13.506 1.00 91.12 93 VAL A O 1
ATOM 689 N N . ALA A 1 94 ? 6.456 0.857 -14.391 1.00 92.00 94 ALA A N 1
ATOM 690 C CA . ALA A 1 94 ? 5.976 1.434 -15.640 1.00 92.00 94 ALA A CA 1
ATOM 691 C C . ALA A 1 94 ? 4.731 2.304 -15.389 1.00 92.00 94 ALA A C 1
ATOM 693 O O . ALA A 1 94 ? 3.858 1.936 -14.603 1.00 92.00 94 ALA A O 1
ATOM 694 N N . GLU A 1 95 ? 4.605 3.442 -16.079 1.00 90.69 95 GLU A N 1
ATOM 695 C CA . GLU A 1 95 ? 3.487 4.378 -15.863 1.00 90.69 95 GLU A CA 1
ATOM 696 C C . GLU A 1 95 ? 2.112 3.724 -16.041 1.00 90.69 95 GLU A C 1
ATOM 698 O O . GLU A 1 95 ? 1.198 3.989 -15.260 1.00 90.69 95 GLU A O 1
ATOM 703 N N . LYS A 1 96 ? 1.969 2.839 -17.036 1.00 90.31 96 LYS A N 1
ATOM 704 C CA . LYS A 1 96 ? 0.716 2.119 -17.300 1.00 90.31 96 LYS A CA 1
ATOM 705 C C . LYS A 1 96 ? 0.323 1.205 -16.137 1.00 90.31 96 LYS A C 1
ATOM 707 O O . LYS A 1 96 ? -0.839 1.198 -15.731 1.00 90.31 96 LYS A O 1
ATOM 712 N N . ASP A 1 97 ? 1.287 0.470 -15.597 1.00 89.25 97 ASP A N 1
ATOM 713 C CA . ASP A 1 97 ? 1.059 -0.449 -14.482 1.00 89.25 97 ASP A CA 1
ATOM 714 C C . ASP A 1 97 ? 0.803 0.331 -13.189 1.00 89.25 97 ASP A C 1
ATOM 716 O O . ASP A 1 97 ? -0.131 0.039 -12.442 1.00 89.25 97 ASP A O 1
ATOM 720 N N . GLY A 1 98 ? 1.558 1.413 -12.985 1.00 90.38 98 GLY A N 1
ATOM 721 C CA . GLY A 1 98 ? 1.362 2.352 -11.890 1.00 90.38 98 GLY A CA 1
ATOM 722 C C . GLY A 1 98 ? -0.016 3.020 -11.898 1.00 90.38 98 GLY A C 1
ATOM 723 O O . GLY A 1 98 ? -0.607 3.198 -10.835 1.00 90.38 98 GLY A O 1
ATOM 724 N N . ALA A 1 99 ? -0.562 3.358 -13.071 1.00 91.12 99 ALA A N 1
ATOM 725 C CA . ALA A 1 99 ? -1.909 3.914 -13.197 1.00 91.12 99 ALA A CA 1
ATOM 726 C C . ALA A 1 99 ? -2.985 2.911 -12.750 1.00 91.12 99 ALA A C 1
ATOM 728 O O . ALA A 1 99 ? -3.820 3.247 -11.910 1.00 91.12 99 ALA A O 1
ATOM 729 N N . GLY A 1 100 ? -2.918 1.663 -13.229 1.00 92.69 100 GLY A N 1
ATOM 730 C CA . GLY A 1 100 ? -3.853 0.613 -12.807 1.00 92.69 100 GLY A CA 1
ATOM 731 C C . GLY A 1 100 ? -3.761 0.306 -11.308 1.00 92.69 100 GLY A C 1
ATOM 732 O O . GLY A 1 100 ? -4.770 0.030 -10.653 1.00 92.69 100 GLY A O 1
ATOM 733 N N . LEU A 1 101 ? -2.561 0.409 -10.734 1.00 93.00 101 LEU A N 1
ATOM 734 C CA . LEU A 1 101 ? -2.358 0.226 -9.302 1.00 93.00 101 LEU A CA 1
ATOM 735 C C . LEU A 1 101 ? -2.921 1.386 -8.470 1.00 93.00 101 LEU A C 1
ATOM 737 O O . LEU A 1 101 ? -3.547 1.152 -7.437 1.00 93.00 101 LEU A O 1
ATOM 741 N N . LYS A 1 102 ? -2.765 2.628 -8.942 1.00 93.88 102 LYS A N 1
ATOM 742 C CA . LYS A 1 102 ? -3.366 3.816 -8.317 1.00 93.88 102 LYS A CA 1
ATOM 743 C C . LYS A 1 102 ? -4.886 3.742 -8.281 1.00 93.88 102 LYS A C 1
ATOM 745 O O . LYS A 1 102 ? -5.480 4.098 -7.272 1.00 93.88 102 LYS A O 1
ATOM 750 N N . GLU A 1 103 ? -5.522 3.227 -9.330 1.00 93.94 103 GLU A N 1
ATOM 751 C CA . GLU A 1 103 ? -6.976 3.029 -9.333 1.00 93.94 103 GLU A CA 1
ATOM 752 C C . GLU A 1 103 ? -7.435 2.013 -8.277 1.00 93.94 103 GLU A C 1
ATOM 754 O O . GLU A 1 103 ? -8.473 2.204 -7.641 1.00 93.94 103 GLU A O 1
ATOM 759 N N . ARG A 1 104 ? -6.680 0.925 -8.075 1.00 94.31 104 ARG A N 1
ATOM 760 C CA . ARG A 1 104 ? -6.952 -0.052 -7.003 1.00 94.31 104 ARG A CA 1
ATOM 761 C C . ARG A 1 104 ? -6.757 0.577 -5.628 1.00 94.31 104 ARG A C 1
ATOM 763 O O . ARG A 1 104 ? -7.610 0.420 -4.756 1.00 94.31 104 ARG A O 1
ATOM 770 N N . LEU A 1 105 ? -5.673 1.331 -5.462 1.00 95.69 105 LEU A N 1
ATOM 771 C CA . LEU A 1 105 ? -5.357 2.032 -4.225 1.00 95.69 105 LEU A CA 1
ATOM 772 C C . LEU A 1 105 ? -6.429 3.065 -3.861 1.00 95.69 105 LEU A C 1
ATOM 774 O O . LEU A 1 105 ? -6.870 3.095 -2.717 1.00 95.69 105 LEU A O 1
ATOM 778 N N . ASP A 1 106 ? -6.909 3.851 -4.825 1.00 95.44 106 ASP A N 1
ATOM 779 C CA . ASP A 1 106 ? -7.990 4.820 -4.615 1.00 95.44 106 ASP A CA 1
ATOM 780 C C . ASP A 1 106 ? -9.281 4.133 -4.141 1.00 95.44 106 ASP A C 1
ATOM 782 O O . ASP A 1 106 ? -9.938 4.608 -3.212 1.00 95.44 106 ASP A O 1
ATOM 786 N N . ARG A 1 107 ? -9.617 2.958 -4.695 1.00 93.19 107 ARG A N 1
ATOM 787 C CA . ARG A 1 107 ? -10.745 2.149 -4.198 1.00 93.19 107 ARG A CA 1
ATOM 788 C C . ARG A 1 107 ? -10.532 1.689 -2.757 1.00 93.19 107 ARG A C 1
ATOM 790 O O . ARG A 1 107 ? -11.456 1.807 -1.952 1.00 93.19 107 ARG A O 1
ATOM 797 N N . ALA A 1 108 ? -9.335 1.212 -2.417 1.00 93.25 108 ALA A N 1
ATOM 798 C CA . ALA A 1 108 ? -9.006 0.816 -1.049 1.00 93.25 108 ALA A CA 1
ATOM 799 C C . ALA A 1 108 ? -9.105 2.008 -0.079 1.00 93.25 108 ALA A C 1
ATOM 801 O O . ALA A 1 108 ? -9.769 1.918 0.951 1.00 93.25 108 ALA A O 1
ATOM 802 N N . MET A 1 109 ? -8.544 3.162 -0.440 1.00 94.25 109 MET A N 1
ATOM 803 C CA . MET A 1 109 ? -8.597 4.392 0.357 1.00 94.25 109 MET A CA 1
ATOM 804 C C . MET A 1 109 ? -10.026 4.916 0.546 1.00 94.25 109 MET A C 1
ATOM 806 O O . MET A 1 109 ? -10.381 5.351 1.646 1.00 94.25 109 MET A O 1
ATOM 810 N N . LYS A 1 110 ? -10.870 4.849 -0.492 1.00 92.38 110 LYS A N 1
ATOM 811 C CA . LYS A 1 110 ? -12.304 5.169 -0.397 1.00 92.38 110 LYS A CA 1
ATOM 812 C C . LYS A 1 110 ? -13.031 4.213 0.542 1.00 92.38 110 LYS A C 1
ATOM 814 O O . LYS A 1 110 ? -13.811 4.677 1.370 1.00 92.38 110 LYS A O 1
ATOM 819 N N . CYS A 1 111 ? -12.733 2.915 0.463 1.00 91.69 111 CYS A N 1
ATOM 820 C CA . CYS A 1 111 ? -13.282 1.919 1.379 1.00 91.69 111 CYS A CA 1
ATOM 821 C C . CYS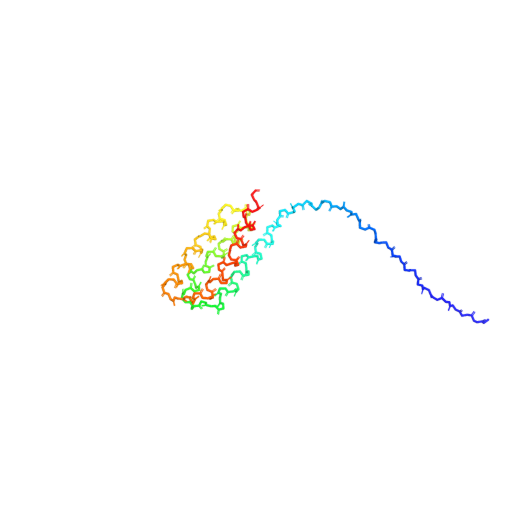 A 1 111 ? -12.919 2.260 2.828 1.00 91.69 111 CYS A C 1
ATOM 823 O O . CYS A 1 111 ? -13.809 2.477 3.646 1.00 91.69 111 CYS A O 1
ATOM 825 N N . VAL A 1 112 ? -11.627 2.432 3.130 1.00 90.75 112 VAL A N 1
ATOM 826 C CA . VAL A 1 112 ? -11.152 2.772 4.482 1.00 90.75 112 VAL A CA 1
ATOM 827 C C . VAL A 1 112 ? -11.737 4.096 4.978 1.00 90.75 112 VAL A C 1
ATOM 829 O O . VAL A 1 112 ? -12.096 4.219 6.146 1.00 90.75 112 VAL A O 1
ATOM 832 N N . SER A 1 113 ? -11.905 5.080 4.092 1.00 89.19 113 SER A N 1
ATOM 833 C CA . SER A 1 113 ? -12.546 6.357 4.433 1.00 89.19 113 SER A CA 1
ATOM 834 C C . SER A 1 113 ? -14.033 6.223 4.764 1.00 89.19 113 SER A C 1
ATOM 836 O O . SER A 1 113 ? -14.550 7.054 5.504 1.00 89.19 113 SER A O 1
ATOM 838 N N . SER A 1 114 ? -14.714 5.201 4.236 1.00 87.50 114 SER A N 1
ATOM 839 C CA . SER A 1 114 ? -16.120 4.905 4.542 1.00 87.50 114 SER A CA 1
ATOM 840 C C . SER A 1 114 ? -16.319 4.176 5.876 1.00 87.50 114 SER A C 1
ATOM 842 O O . SER A 1 114 ? -17.439 4.127 6.370 1.00 87.5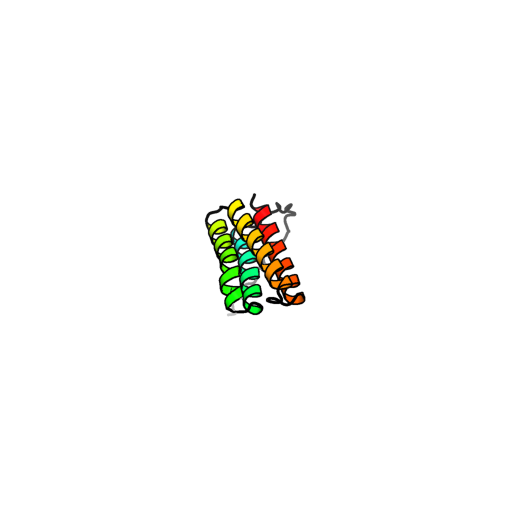0 114 SER A O 1
ATOM 844 N N . LEU A 1 115 ? -15.239 3.661 6.481 1.00 82.00 115 LEU A N 1
ATOM 845 C CA . LEU A 1 115 ? -15.242 3.029 7.809 1.00 82.00 115 LEU A CA 1
ATOM 846 C C . LEU A 1 115 ? -15.230 4.044 8.972 1.00 82.00 115 LEU A C 1
ATOM 848 O O . LEU A 1 115 ? -15.003 3.652 10.119 1.00 82.00 115 LEU A O 1
ATOM 852 N N . LYS A 1 116 ? -15.353 5.344 8.681 1.00 64.06 116 LYS A N 1
ATOM 853 C CA . LYS A 1 116 ? -15.300 6.428 9.672 1.00 64.06 116 LYS A CA 1
ATOM 854 C C . LYS A 1 116 ? -16.557 6.531 10.521 1.00 64.06 116 LYS A C 1
ATOM 856 O O . LYS A 1 116 ? -17.660 6.357 9.963 1.00 64.06 116 LYS A O 1
#

Mean predicted aligned error: 11.31 Å

Foldseek 3Di:
DDDDDDDDDDPPDDDDDPDPPDPPLPPLVVLLVLLVVLLVLVVVFADPVLNVVLVVLSVQLSVCSVVVVLVSSLVSLVVSLVSLVVCCVVVRGPPVSSVVSVVSSVVSNVSSVSSD

Solvent-accessible surface area (backbone atoms only — not comparable to full-atom values): 6746 Å² total; per-residue (Å²): 137,88,86,89,84,80,87,85,85,83,84,84,86,82,78,80,76,87,64,81,71,71,84,68,59,62,54,69,67,57,30,42,50,33,42,48,52,34,51,61,59,44,64,76,58,42,49,73,71,57,35,65,64,49,49,52,28,52,54,48,18,43,52,26,46,76,69,69,34,47,69,57,16,51,50,28,50,50,51,36,53,52,51,51,52,49,32,32,75,70,66,58,26,56,66,72,61,45,51,61,44,48,56,38,44,52,51,21,52,52,42,42,61,50,66,109

pLDDT: mean 81.4, std 18.58, range [40.0, 96.88]

Radius of gyration: 22.62 Å; Cα contacts (8 Å, |Δi|>4): 100; chains: 1; bounding box: 65×63×32 Å

Sequence (116 aa):
MFRAISKITIASSLVCGALSAPVSAAPPDDCQRAVDDVSASGRAIYDTAFEAQIMQYLNAANTQLSQKQNAQAMIELKTYEQELTAGIKAGKVAEKDGAGLKERLDRAMKCVSSLK